Protein AF-A0A7Y6YYY5-F1 (afdb_monomer_lite)

Sequence (111 aa):
MGRKEARFCIKTTHPELIDLLREFEGQNILEIYNQIAPKMIPYSPVRVVETALGRLEIASKIPMPDEKTTPGSHTHFLPDHIMTERTMPAGMEIPNHYLAGAIFYPHPEET

Secondary structure (DSSP, 8-state):
---SS-EEEEE---HHHHHHHHHTTTS-HHHHHHHHHHHHGGG-PEEEEE-SS-EEEE-SPPPPTTSPPPSS------HHHHHT--SS-TT-PPPGGGTTTTT--PPPP--

pLDDT: mean 82.25, std 12.62, range [46.47, 97.0]

Foldseek 3Di:
DPDQLKDKDFDDPDVVLVVVVVVCPPHDCLVCVVVNVVVCQVVQTFIWIDGPQDIDTDSFHDDDPPDDGDPDDDDDPDNVVVVVVDPDPPPPDDPPVCSNVPPDDDDPDDD

Radius of gyration: 15.18 Å; chains: 1; bounding box: 29×42×35 Å

Structure (mmCIF, N/CA/C/O backbone):
data_AF-A0A7Y6YYY5-F1
#
_entry.id   AF-A0A7Y6YYY5-F1
#
loop_
_atom_site.group_PDB
_atom_site.id
_atom_site.type_symbol
_atom_site.label_atom_id
_atom_site.label_alt_id
_atom_site.label_comp_id
_atom_site.label_asym_id
_atom_site.label_entity_id
_atom_site.label_seq_id
_atom_site.pdbx_PDB_ins_code
_atom_site.Cartn_x
_atom_site.Cartn_y
_atom_site.Cartn_z
_atom_site.occupancy
_atom_site.B_iso_or_equiv
_atom_site.auth_seq_id
_atom_site.auth_comp_id
_atom_site.auth_asym_id
_atom_site.auth_atom_id
_atom_site.pdbx_PDB_model_num
ATOM 1 N N . MET A 1 1 ? -4.648 3.528 -6.639 1.00 60.25 1 MET A N 1
ATOM 2 C CA . MET A 1 1 ? -3.814 3.427 -7.859 1.00 60.25 1 MET A CA 1
ATOM 3 C C . MET A 1 1 ? -4.478 2.444 -8.801 1.00 60.25 1 MET A C 1
ATOM 5 O O . MET A 1 1 ? -4.515 1.268 -8.468 1.00 60.25 1 MET A O 1
ATOM 9 N N . GLY A 1 2 ? -5.079 2.907 -9.898 1.00 57.75 2 GLY A N 1
ATOM 10 C CA . GLY A 1 2 ? -5.834 2.070 -10.847 1.0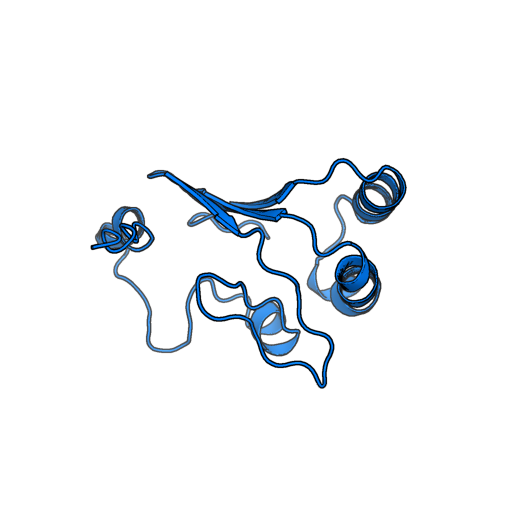0 57.75 2 GLY A CA 1
ATOM 11 C C . GLY A 1 2 ? -4.946 1.166 -11.707 1.00 57.75 2 GLY A C 1
ATOM 12 O O . GLY A 1 2 ? -4.988 1.246 -12.929 1.00 57.75 2 GLY A O 1
ATOM 13 N N . ARG A 1 3 ? -4.101 0.354 -11.067 1.00 70.44 3 ARG A N 1
ATOM 14 C CA . ARG A 1 3 ? -3.169 -0.575 -11.713 1.00 70.44 3 ARG A CA 1
ATOM 15 C C . ARG A 1 3 ? -3.919 -1.845 -12.110 1.00 70.44 3 ARG A C 1
ATOM 17 O O . ARG A 1 3 ? -4.718 -2.358 -11.328 1.00 70.44 3 ARG A O 1
ATOM 24 N N . LYS A 1 4 ? -3.680 -2.340 -13.325 1.00 69.19 4 LYS A N 1
ATOM 25 C CA . LYS A 1 4 ? -4.335 -3.555 -13.851 1.00 69.19 4 LYS A CA 1
ATOM 26 C C . LYS A 1 4 ? -3.680 -4.828 -13.318 1.00 69.19 4 LYS A C 1
ATOM 28 O O . LYS A 1 4 ? -4.306 -5.878 -13.263 1.00 69.19 4 LYS A O 1
ATOM 33 N N . GLU A 1 5 ? -2.418 -4.705 -12.940 1.00 75.12 5 GLU A N 1
ATOM 34 C CA . GLU A 1 5 ? -1.504 -5.769 -12.555 1.00 75.12 5 GLU A CA 1
ATOM 35 C C . GLU A 1 5 ? -1.766 -6.241 -11.122 1.00 75.12 5 GLU A C 1
ATOM 37 O O . GLU A 1 5 ? -1.691 -7.433 -10.828 1.00 75.12 5 GLU A O 1
ATOM 42 N N . ALA A 1 6 ? -2.072 -5.296 -10.230 1.00 80.62 6 ALA A N 1
ATOM 43 C CA . ALA A 1 6 ? -2.268 -5.555 -8.814 1.00 80.62 6 ALA A CA 1
ATOM 44 C C . ALA A 1 6 ? -3.118 -4.476 -8.139 1.00 80.62 6 ALA A C 1
ATOM 46 O O . ALA A 1 6 ? -3.036 -3.290 -8.467 1.00 80.62 6 ALA A O 1
ATOM 47 N N . ARG A 1 7 ? -3.868 -4.884 -7.116 1.00 84.88 7 ARG A N 1
ATOM 48 C CA . ARG A 1 7 ? -4.526 -3.996 -6.157 1.00 84.88 7 ARG A CA 1
ATOM 49 C C . ARG A 1 7 ? -3.672 -3.902 -4.901 1.00 84.88 7 ARG A C 1
ATOM 51 O O . ARG A 1 7 ? -3.288 -4.917 -4.326 1.00 84.88 7 ARG A O 1
ATOM 58 N N . PHE A 1 8 ? -3.400 -2.674 -4.481 1.00 86.81 8 PHE A N 1
ATOM 59 C CA . PHE A 1 8 ? -2.731 -2.378 -3.220 1.00 86.81 8 PHE A CA 1
ATOM 60 C C . PHE A 1 8 ? -3.790 -1.976 -2.202 1.00 86.81 8 PHE A C 1
ATOM 62 O O . PHE A 1 8 ? -4.536 -1.022 -2.428 1.00 86.81 8 PHE A O 1
ATOM 69 N N . CYS A 1 9 ? -3.864 -2.716 -1.101 1.00 90.19 9 CYS A N 1
ATOM 70 C CA . CYS A 1 9 ? -4.873 -2.533 -0.069 1.00 90.19 9 CYS A CA 1
ATOM 71 C C . CYS A 1 9 ? -4.233 -2.477 1.320 1.00 90.19 9 CYS A C 1
ATOM 73 O O . CYS A 1 9 ? -3.103 -2.919 1.533 1.00 90.19 9 CYS A O 1
ATOM 75 N N . ILE A 1 10 ? -4.993 -1.955 2.277 1.00 92.62 10 ILE A N 1
ATOM 76 C CA . ILE A 1 10 ? -4.632 -1.931 3.691 1.00 92.62 10 ILE A CA 1
ATOM 77 C C . ILE A 1 10 ? -5.655 -2.779 4.441 1.00 92.62 10 ILE A C 1
ATOM 79 O O . ILE A 1 10 ? -6.859 -2.612 4.256 1.00 92.62 10 ILE A O 1
ATOM 83 N N . LYS A 1 11 ? -5.176 -3.689 5.288 1.00 95.38 11 LYS A N 1
ATOM 84 C CA . LYS A 1 11 ? -5.991 -4.463 6.225 1.00 95.38 11 LYS A CA 1
ATOM 85 C C . LYS A 1 11 ? -5.673 -3.980 7.635 1.00 95.38 11 LYS A C 1
ATOM 87 O O . LYS A 1 11 ? -4.540 -4.087 8.100 1.00 95.38 11 LYS A O 1
ATOM 92 N N . THR A 1 12 ? -6.679 -3.425 8.301 1.00 95.75 12 THR A N 1
ATOM 93 C CA . THR A 1 12 ? -6.569 -2.891 9.660 1.00 95.75 12 THR A CA 1
ATOM 94 C C . THR A 1 12 ? -7.883 -3.062 10.413 1.00 95.75 12 THR A C 1
ATOM 96 O O . THR A 1 12 ? -8.955 -3.059 9.810 1.00 95.75 12 THR A O 1
ATOM 99 N N . THR A 1 13 ? -7.790 -3.209 11.731 1.00 96.06 13 THR A N 1
ATOM 100 C CA . THR A 1 13 ? -8.926 -3.160 12.662 1.00 96.06 13 THR A CA 1
ATOM 101 C C . THR A 1 13 ? -8.916 -1.886 13.510 1.00 9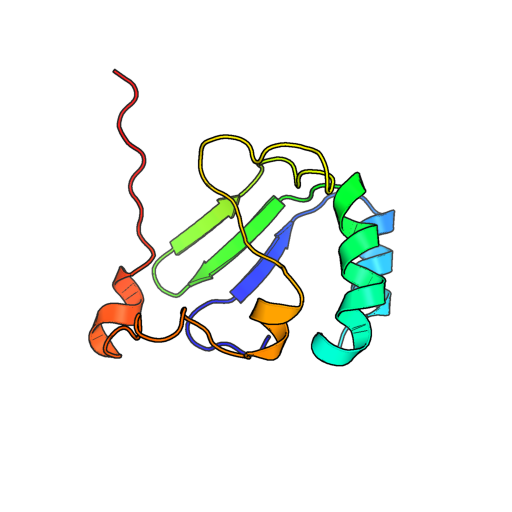6.06 13 THR A C 1
ATOM 103 O O . THR A 1 13 ? -9.771 -1.731 14.375 1.00 96.06 13 THR A O 1
ATOM 106 N N . HIS A 1 14 ? -7.955 -0.978 13.294 1.00 97.00 14 HIS A N 1
ATOM 107 C CA . HIS A 1 14 ? -7.871 0.287 14.021 1.00 97.00 14 HIS A CA 1
ATOM 108 C C . HIS A 1 14 ? -8.922 1.271 13.488 1.00 97.00 14 HIS A C 1
ATOM 110 O O . HIS A 1 14 ? -8.801 1.686 12.332 1.00 97.00 14 HIS A O 1
ATOM 116 N N . PRO A 1 15 ? -9.922 1.667 14.297 1.00 96.88 15 PRO A N 1
ATOM 117 C CA . PRO A 1 15 ? -11.002 2.537 13.834 1.00 96.88 15 PRO A CA 1
ATOM 118 C C . PRO A 1 15 ? -10.477 3.898 13.366 1.00 96.88 15 PRO A C 1
ATOM 120 O O . PRO A 1 15 ? -10.846 4.353 12.292 1.00 96.88 15 PRO A O 1
ATOM 123 N N . GLU A 1 16 ? -9.516 4.476 14.088 1.00 96.56 16 GLU A N 1
ATOM 124 C CA . GLU A 1 16 ? -8.887 5.758 13.739 1.00 96.56 16 GLU A CA 1
ATOM 125 C C . GLU A 1 16 ? -8.221 5.737 12.357 1.00 96.56 16 GLU A C 1
ATOM 127 O O . GLU A 1 16 ? -8.359 6.677 11.576 1.00 96.56 16 GLU A O 1
ATOM 132 N N . LEU A 1 17 ? -7.525 4.644 12.022 1.00 95.88 17 LEU A N 1
ATOM 133 C CA . LEU A 1 17 ? -6.920 4.490 10.702 1.00 95.88 17 LEU A CA 1
ATOM 134 C C . LEU A 1 17 ? -7.993 4.292 9.626 1.00 95.88 17 LEU A C 1
ATOM 136 O O . LEU A 1 17 ? -7.840 4.801 8.523 1.00 95.88 17 LEU A O 1
ATOM 140 N N . ILE A 1 18 ? -9.075 3.569 9.919 1.00 96.44 18 ILE A N 1
ATOM 141 C CA . ILE A 1 18 ? -10.187 3.397 8.974 1.00 96.44 18 ILE A CA 1
ATOM 142 C C . ILE A 1 18 ? -10.833 4.750 8.656 1.00 96.44 18 ILE A C 1
ATOM 144 O O . ILE A 1 18 ? -11.063 5.047 7.485 1.00 96.44 18 ILE A O 1
ATOM 148 N N . ASP A 1 19 ? -11.092 5.570 9.672 1.00 96.81 19 ASP A N 1
ATOM 149 C CA . ASP A 1 19 ? -11.697 6.891 9.498 1.00 96.81 19 ASP A CA 1
ATOM 150 C C . ASP A 1 19 ? -10.767 7.829 8.722 1.00 96.81 19 ASP A C 1
ATOM 152 O O . ASP A 1 19 ? -11.205 8.476 7.771 1.00 96.81 19 ASP A O 1
ATOM 156 N N . LEU A 1 20 ? -9.465 7.806 9.030 1.00 95.25 20 LEU A N 1
ATOM 157 C CA . LEU A 1 20 ? -8.451 8.515 8.251 1.00 95.25 20 LEU A CA 1
ATOM 158 C C . LEU A 1 20 ? -8.457 8.079 6.778 1.00 95.25 20 LEU A C 1
ATOM 160 O O . LEU A 1 20 ? -8.445 8.919 5.888 1.00 95.25 20 LEU A O 1
ATOM 164 N N . LEU A 1 21 ? -8.465 6.774 6.490 1.00 93.69 21 LEU A N 1
ATOM 165 C CA . LEU A 1 21 ? -8.459 6.276 5.109 1.00 93.69 21 LEU A CA 1
ATOM 166 C C . LEU A 1 21 ? -9.721 6.693 4.340 1.00 93.69 21 LEU A C 1
ATOM 168 O O . LEU A 1 21 ? -9.637 6.963 3.143 1.00 93.69 21 LEU A O 1
ATOM 172 N N . ARG A 1 22 ? -10.869 6.767 5.022 1.00 95.69 22 ARG A N 1
ATOM 173 C CA . ARG A 1 22 ? -12.143 7.220 4.444 1.00 95.69 22 ARG A CA 1
ATOM 174 C C . ARG A 1 22 ? -12.160 8.715 4.135 1.00 95.69 22 ARG A C 1
ATOM 176 O O . ARG A 1 22 ? -12.731 9.099 3.123 1.00 95.69 22 ARG A O 1
ATOM 183 N N . GLU A 1 23 ? -11.511 9.550 4.948 1.00 95.81 23 GLU A N 1
ATOM 184 C CA . GLU A 1 23 ? -11.381 10.999 4.693 1.00 95.81 23 GLU A CA 1
ATOM 185 C C . GLU A 1 23 ? -10.751 11.292 3.318 1.00 95.81 23 GLU A C 1
ATOM 187 O O . GLU A 1 23 ? -11.110 12.251 2.634 1.00 95.81 23 GLU A O 1
ATOM 192 N N . PHE A 1 24 ? -9.836 10.423 2.891 1.00 93.38 24 PHE A N 1
ATOM 193 C CA . PHE A 1 24 ? -9.094 10.556 1.641 1.00 93.38 24 PHE A CA 1
ATOM 194 C C . PHE A 1 24 ? -9.649 9.705 0.487 1.00 93.38 24 PHE A C 1
ATOM 196 O O . PHE A 1 24 ? -9.020 9.610 -0.572 1.00 93.38 24 PHE A O 1
ATOM 203 N N . GLU A 1 25 ? -10.816 9.078 0.657 1.00 92.75 25 GLU A N 1
ATOM 204 C CA . GLU A 1 25 ? -11.420 8.245 -0.381 1.00 92.75 25 GLU A CA 1
ATOM 205 C C . GLU A 1 25 ? -11.707 9.054 -1.659 1.00 92.75 25 GLU A C 1
ATOM 207 O O . GLU A 1 25 ? -12.176 10.190 -1.624 1.00 92.75 25 GLU A O 1
ATOM 212 N N . GLY A 1 26 ? -11.384 8.472 -2.818 1.00 90.75 26 GLY A N 1
ATOM 213 C CA . GLY A 1 26 ? -11.573 9.106 -4.127 1.00 90.75 26 GLY A CA 1
ATOM 214 C C . GLY A 1 26 ? -10.532 10.169 -4.504 1.00 90.75 26 GLY A C 1
ATOM 215 O O . GLY A 1 26 ? -10.498 10.577 -5.664 1.00 90.75 26 GLY A O 1
ATOM 216 N N . GLN A 1 27 ? -9.657 10.583 -3.583 1.00 91.81 27 GLN A N 1
ATOM 217 C CA . GLN A 1 27 ? -8.616 11.576 -3.863 1.00 91.81 27 GLN A CA 1
ATOM 218 C C . GLN A 1 27 ? -7.406 10.959 -4.584 1.00 91.81 27 GLN A C 1
ATOM 220 O O . GLN A 1 27 ? -7.109 9.764 -4.459 1.00 91.81 27 GLN A O 1
ATOM 225 N N . ASN A 1 28 ? -6.679 11.776 -5.351 1.00 88.25 28 ASN A N 1
ATOM 226 C CA . ASN A 1 28 ? -5.476 11.323 -6.040 1.00 88.25 28 ASN A CA 1
ATOM 227 C C . ASN A 1 28 ? -4.335 11.124 -5.035 1.00 88.25 28 ASN A C 1
ATOM 229 O O . ASN A 1 28 ? -3.920 12.059 -4.355 1.00 88.25 28 ASN A O 1
ATOM 233 N N . ILE A 1 29 ? -3.774 9.912 -4.992 1.00 85.69 29 ILE A N 1
ATOM 234 C CA . ILE A 1 29 ? -2.686 9.555 -4.075 1.00 85.69 29 ILE A CA 1
ATOM 235 C C . ILE A 1 29 ? -1.467 10.480 -4.178 1.00 85.69 29 ILE A C 1
ATOM 237 O O . ILE A 1 29 ? -0.810 10.700 -3.168 1.00 85.69 29 ILE A O 1
ATOM 241 N N . LEU A 1 30 ? -1.177 11.037 -5.359 1.00 88.88 30 LEU A N 1
ATOM 242 C CA . LEU A 1 30 ? -0.064 11.968 -5.566 1.00 88.88 30 LEU A CA 1
ATOM 243 C C . LEU A 1 30 ? -0.269 13.289 -4.812 1.00 88.88 30 LEU A C 1
ATOM 245 O O . LEU A 1 30 ? 0.697 13.885 -4.345 1.00 88.88 30 LEU A O 1
ATOM 249 N N . GLU A 1 31 ? -1.518 13.720 -4.646 1.00 91.00 31 GLU A N 1
ATOM 250 C CA . GLU A 1 31 ? -1.879 14.970 -3.966 1.00 91.00 31 GLU A CA 1
ATOM 251 C C . GLU A 1 31 ? -1.896 14.795 -2.442 1.00 91.00 31 GLU A C 1
ATOM 253 O O . GLU A 1 31 ? -1.530 15.697 -1.685 1.00 91.00 31 GLU A O 1
ATOM 258 N N . ILE A 1 32 ? -2.289 13.608 -1.979 1.00 91.94 32 ILE A N 1
ATOM 259 C CA . ILE A 1 32 ? -2.497 13.326 -0.553 1.00 91.94 32 ILE A CA 1
ATOM 260 C C . ILE A 1 32 ? -1.336 12.573 0.102 1.00 91.94 32 ILE A C 1
ATOM 262 O O . ILE A 1 32 ? -1.345 12.402 1.321 1.00 91.94 32 ILE A O 1
ATOM 266 N N . TYR A 1 33 ? -0.335 12.121 -0.666 1.00 90.25 33 TYR A N 1
ATOM 267 C CA . TYR A 1 33 ? 0.748 11.254 -0.181 1.00 90.25 33 TYR A CA 1
ATOM 268 C C . TYR A 1 33 ? 1.388 11.782 1.113 1.00 90.25 33 TYR A C 1
ATOM 270 O O . TYR A 1 33 ? 1.477 11.060 2.107 1.00 90.25 33 TYR A O 1
ATOM 278 N N . ASN A 1 34 ? 1.771 13.062 1.130 1.00 91.25 34 ASN A N 1
ATOM 279 C CA . ASN A 1 34 ? 2.445 13.683 2.274 1.00 91.25 34 ASN A CA 1
ATOM 280 C C . ASN A 1 34 ? 1.547 13.805 3.517 1.00 91.25 34 ASN A C 1
ATOM 282 O O . ASN A 1 34 ? 2.052 13.938 4.628 1.00 91.25 34 ASN A O 1
ATOM 286 N N . GLN A 1 35 ? 0.225 13.747 3.346 1.00 92.38 35 GLN A N 1
ATOM 287 C CA . GLN A 1 35 ? -0.745 13.828 4.437 1.00 92.38 35 GLN A CA 1
ATOM 288 C C . GLN A 1 35 ? -1.045 12.446 5.028 1.00 92.38 35 GLN A C 1
ATOM 290 O O . GLN A 1 35 ? -1.191 12.313 6.244 1.00 92.38 35 GLN A O 1
ATOM 295 N N . ILE A 1 36 ? -1.130 11.421 4.174 1.00 91.81 36 ILE A N 1
ATOM 296 C CA . ILE A 1 36 ? -1.529 10.063 4.560 1.00 91.81 36 ILE A CA 1
ATOM 297 C C . ILE A 1 36 ? -0.340 9.199 4.998 1.00 91.81 36 ILE A C 1
ATOM 299 O O . ILE A 1 36 ? -0.431 8.514 6.015 1.00 91.81 36 ILE A O 1
ATOM 303 N N . ALA A 1 37 ? 0.790 9.241 4.281 1.00 89.25 37 ALA A N 1
ATOM 304 C CA . ALA A 1 37 ? 1.896 8.305 4.492 1.00 89.25 37 ALA A CA 1
ATOM 305 C C . ALA A 1 37 ? 2.480 8.356 5.918 1.00 89.25 37 ALA A C 1
ATOM 307 O O . ALA A 1 37 ? 2.566 7.295 6.542 1.00 89.25 37 ALA A O 1
ATOM 308 N N . PRO A 1 38 ? 2.794 9.535 6.500 1.00 90.44 38 PRO A N 1
ATOM 309 C CA . PRO A 1 38 ? 3.337 9.606 7.858 1.00 90.44 38 PRO A CA 1
ATOM 310 C C . PRO A 1 38 ? 2.352 9.112 8.923 1.00 90.44 38 PRO A C 1
ATOM 312 O O . PRO A 1 38 ? 2.757 8.493 9.903 1.00 90.44 38 PRO A O 1
ATOM 315 N N . LYS A 1 39 ? 1.048 9.340 8.714 1.00 92.38 39 LYS A N 1
ATOM 316 C CA . LYS A 1 39 ? -0.010 8.938 9.650 1.00 92.38 39 LYS A CA 1
ATOM 317 C C . LYS A 1 39 ? -0.226 7.422 9.690 1.00 92.38 39 LYS A C 1
ATOM 319 O O . LYS A 1 39 ? -0.750 6.920 10.675 1.00 92.38 39 LYS A O 1
ATOM 324 N N . MET A 1 40 ? 0.189 6.681 8.658 1.00 90.38 40 MET A N 1
ATOM 325 C CA . MET A 1 40 ? 0.083 5.215 8.637 1.00 90.38 40 MET A CA 1
ATOM 326 C C . MET A 1 40 ? 1.208 4.507 9.401 1.00 90.38 40 MET A C 1
ATOM 328 O O . MET A 1 40 ? 1.003 3.386 9.867 1.00 90.38 40 MET A O 1
ATOM 332 N N . ILE A 1 41 ? 2.388 5.130 9.531 1.00 90.62 41 ILE A N 1
ATOM 333 C CA . ILE A 1 41 ? 3.582 4.503 10.129 1.00 90.62 41 ILE A CA 1
ATOM 334 C C . ILE A 1 41 ? 3.316 3.986 11.557 1.00 90.62 41 ILE A C 1
ATOM 336 O O . ILE A 1 41 ? 3.620 2.814 11.807 1.00 90.62 41 ILE A O 1
ATOM 340 N N . PRO A 1 42 ? 2.691 4.764 12.472 1.00 92.38 42 PRO A N 1
ATOM 341 C CA . PRO A 1 42 ? 2.435 4.313 13.843 1.00 92.38 42 PRO A CA 1
ATOM 342 C C . PRO A 1 42 ? 1.538 3.075 13.932 1.00 92.38 42 PRO A C 1
ATOM 344 O O . PRO A 1 42 ? 1.704 2.267 14.839 1.00 92.38 42 PRO A O 1
ATOM 347 N N . TYR A 1 43 ? 0.612 2.906 12.983 1.00 94.38 43 TYR A N 1
ATOM 348 C CA . TYR A 1 43 ? -0.279 1.745 12.941 1.00 94.38 43 TYR A CA 1
ATOM 349 C C . TYR A 1 43 ? 0.376 0.526 12.285 1.00 94.38 43 TYR A C 1
ATOM 351 O O . TYR A 1 43 ? -0.080 -0.587 12.523 1.00 94.38 43 TYR A O 1
ATOM 359 N N . SER A 1 44 ? 1.400 0.731 11.440 1.00 92.75 44 SER A N 1
ATOM 360 C CA . SER A 1 44 ? 2.081 -0.318 10.660 1.00 92.75 44 SER A CA 1
ATOM 361 C C . SER A 1 44 ? 1.114 -1.401 10.150 1.00 92.75 44 SER A C 1
ATOM 363 O O . SER A 1 44 ? 1.289 -2.583 10.455 1.00 92.75 44 SER A O 1
ATOM 365 N N . PRO A 1 45 ? 0.045 -1.017 9.426 1.00 95.19 45 PRO A N 1
ATOM 366 C CA . PRO A 1 45 ? -1.029 -1.942 9.112 1.00 95.19 45 PRO A CA 1
ATOM 367 C C . PRO A 1 45 ? -0.549 -3.034 8.154 1.00 95.19 45 PRO A C 1
ATOM 369 O O . PRO A 1 45 ? 0.441 -2.874 7.431 1.00 95.19 45 PRO A O 1
ATOM 372 N N . VAL A 1 46 ? -1.304 -4.132 8.083 1.00 94.94 46 VAL A N 1
ATOM 373 C CA . VAL A 1 46 ? -1.036 -5.169 7.086 1.00 94.94 46 VAL A CA 1
ATOM 374 C C . VAL A 1 46 ? -1.245 -4.564 5.703 1.00 94.94 46 VAL A C 1
ATOM 376 O O . VAL A 1 46 ? -2.338 -4.103 5.361 1.00 94.94 46 VAL A O 1
ATOM 379 N N . ARG A 1 47 ? -0.185 -4.574 4.897 1.00 93.81 47 ARG A N 1
ATOM 380 C CA . ARG A 1 47 ? -0.241 -4.125 3.503 1.00 93.81 47 ARG A CA 1
ATOM 381 C C . ARG A 1 47 ? -0.521 -5.343 2.655 1.00 93.81 47 ARG A C 1
ATOM 383 O O . ARG A 1 47 ? 0.123 -6.374 2.824 1.00 93.81 47 ARG A O 1
ATOM 390 N N . VAL A 1 48 ? -1.503 -5.236 1.781 1.00 91.06 48 VAL A N 1
ATOM 391 C CA . VAL A 1 48 ? -1.979 -6.348 0.971 1.00 91.06 48 VAL A CA 1
ATOM 392 C C . VAL A 1 48 ? -1.713 -6.029 -0.489 1.00 91.06 48 VAL A C 1
ATOM 394 O O . VAL A 1 48 ? -2.065 -4.947 -0.960 1.00 91.06 48 VAL A O 1
ATOM 397 N N . VAL A 1 49 ? -1.123 -6.983 -1.202 1.00 88.19 49 VAL A N 1
ATOM 398 C CA . VAL A 1 49 ? -0.993 -6.943 -2.661 1.00 88.19 49 VAL A CA 1
ATOM 399 C C . VAL A 1 49 ? -1.813 -8.091 -3.230 1.00 88.19 49 VAL A C 1
ATOM 401 O O . VAL A 1 49 ? -1.531 -9.255 -2.956 1.00 88.19 49 VAL A O 1
ATOM 404 N N . GLU A 1 50 ? -2.849 -7.765 -3.996 1.00 85.38 50 GLU A N 1
ATOM 405 C CA . GLU A 1 50 ? -3.731 -8.747 -4.632 1.00 85.38 50 GLU A CA 1
ATOM 406 C C . GLU A 1 50 ? -3.619 -8.688 -6.144 1.00 85.38 50 GLU A C 1
ATOM 408 O O . GLU A 1 50 ? -3.579 -7.611 -6.731 1.00 85.38 50 GLU A O 1
ATOM 413 N N . THR A 1 51 ? -3.658 -9.847 -6.782 1.00 82.25 51 THR A N 1
ATOM 414 C CA . THR A 1 51 ? -3.538 -10.003 -8.236 1.00 82.25 51 THR A CA 1
ATOM 415 C C . THR A 1 51 ? -4.456 -11.111 -8.736 1.00 82.25 51 THR A C 1
ATOM 417 O O . THR A 1 51 ? -5.193 -11.710 -7.955 1.00 82.25 51 THR A O 1
ATOM 420 N N . ALA A 1 52 ? -4.376 -11.428 -10.030 1.00 78.44 52 ALA A N 1
ATOM 421 C CA . ALA A 1 52 ? -5.089 -12.562 -10.605 1.00 78.44 52 ALA A CA 1
ATOM 422 C C . ALA A 1 52 ? -4.629 -13.933 -10.069 1.00 78.44 52 ALA A C 1
ATOM 424 O O . ALA A 1 52 ? -5.428 -14.864 -10.080 1.00 78.44 52 ALA A O 1
ATOM 425 N N . LEU A 1 53 ? -3.373 -14.081 -9.624 1.00 78.44 53 LEU A N 1
A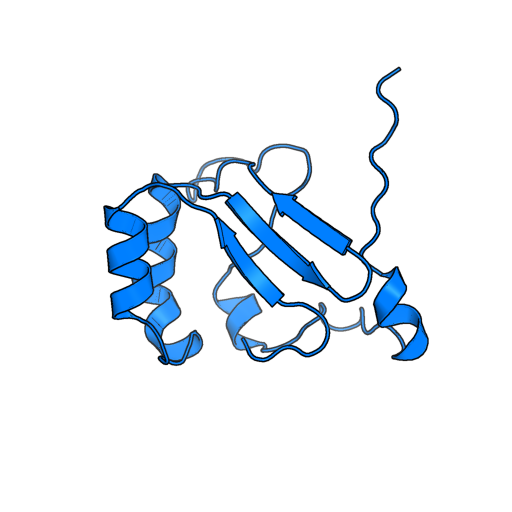TOM 426 C CA . LEU A 1 53 ? -2.840 -15.383 -9.188 1.00 78.44 53 LEU A CA 1
ATOM 427 C C . LEU A 1 53 ? -2.820 -15.575 -7.675 1.00 78.44 53 LEU A C 1
ATOM 429 O O . LEU A 1 53 ? -2.723 -16.707 -7.206 1.00 78.44 53 LEU A O 1
ATOM 433 N N . GLY A 1 54 ? -2.887 -14.498 -6.899 1.00 80.38 54 GLY A N 1
ATOM 434 C CA . GLY A 1 54 ? -2.788 -14.627 -5.456 1.00 80.38 54 GLY A CA 1
ATOM 435 C C . GLY A 1 54 ? -2.828 -13.317 -4.692 1.00 80.38 54 GLY A C 1
ATOM 436 O O . GLY A 1 54 ? -2.961 -12.222 -5.251 1.00 80.38 54 GLY A O 1
ATOM 437 N N . ARG A 1 55 ? -2.705 -13.477 -3.375 1.00 87.31 55 ARG A N 1
ATOM 438 C CA . ARG A 1 55 ? -2.748 -12.421 -2.369 1.00 87.31 55 ARG A CA 1
ATOM 439 C C . ARG A 1 55 ? -1.546 -12.560 -1.446 1.00 87.31 55 ARG A C 1
ATOM 441 O O . ARG A 1 55 ? -1.357 -13.607 -0.836 1.00 87.31 55 ARG A O 1
ATOM 448 N N . LEU A 1 56 ? -0.781 -11.483 -1.317 1.00 86.88 56 LEU A N 1
ATOM 449 C CA . LEU A 1 56 ? 0.297 -11.353 -0.347 1.00 86.88 56 LEU A CA 1
ATOM 450 C C . LEU A 1 56 ? -0.158 -10.432 0.787 1.00 86.88 56 LEU A C 1
ATOM 452 O O . LEU A 1 56 ? -0.643 -9.330 0.531 1.00 86.88 56 LEU A O 1
ATOM 456 N N . GLU A 1 57 ? 0.021 -10.869 2.032 1.00 92.06 57 GLU A N 1
ATOM 457 C CA . GLU A 1 57 ? -0.183 -10.045 3.225 1.00 92.06 57 GLU A CA 1
ATOM 458 C C . GLU A 1 57 ? 1.165 -9.775 3.889 1.00 92.06 57 GLU A C 1
ATOM 460 O O . GLU A 1 57 ? 1.821 -10.684 4.390 1.00 92.06 57 GLU A O 1
ATOM 465 N N . ILE A 1 58 ? 1.582 -8.513 3.899 1.00 91.69 58 ILE A N 1
ATOM 466 C CA . ILE A 1 58 ? 2.845 -8.092 4.483 1.00 91.69 58 ILE A CA 1
ATOM 467 C C . ILE A 1 58 ? 2.561 -7.421 5.832 1.00 91.69 58 ILE A C 1
ATOM 469 O O . ILE A 1 58 ? 2.148 -6.257 5.883 1.00 91.69 58 ILE A O 1
ATOM 473 N N . ALA A 1 59 ? 2.831 -8.137 6.925 1.00 90.94 59 ALA A N 1
ATOM 474 C CA . ALA A 1 59 ? 2.605 -7.681 8.304 1.00 90.94 59 ALA A CA 1
ATOM 475 C C . ALA A 1 59 ? 3.854 -7.096 9.000 1.00 90.94 59 ALA A C 1
ATOM 477 O O . ALA A 1 59 ? 3.778 -6.681 10.152 1.00 90.94 59 ALA A O 1
ATOM 478 N N . SER A 1 60 ? 5.008 -7.061 8.321 1.00 89.62 60 SER A N 1
ATOM 479 C CA . SER A 1 60 ? 6.243 -6.478 8.868 1.00 89.62 60 SER A CA 1
ATOM 480 C C . SER A 1 60 ? 6.072 -4.997 9.236 1.00 89.62 60 SER A C 1
ATOM 482 O O . SER A 1 60 ? 5.439 -4.239 8.496 1.00 89.62 60 SER A O 1
ATOM 484 N N . LYS A 1 61 ? 6.667 -4.577 10.359 1.00 89.69 61 LYS A N 1
ATOM 485 C CA . LYS A 1 61 ? 6.636 -3.184 10.830 1.00 89.69 61 LYS A CA 1
ATOM 486 C C . LYS A 1 61 ? 7.150 -2.238 9.737 1.00 89.69 61 LYS A C 1
ATOM 488 O O . LYS A 1 61 ? 8.118 -2.552 9.044 1.00 89.69 61 LYS A O 1
ATOM 493 N N . ILE A 1 62 ? 6.515 -1.076 9.593 1.00 89.38 62 ILE A N 1
ATOM 494 C CA . ILE A 1 62 ? 7.060 0.006 8.769 1.00 89.38 62 ILE A CA 1
ATOM 495 C C . ILE A 1 62 ? 8.166 0.679 9.594 1.00 89.38 62 ILE A C 1
ATOM 497 O O . ILE A 1 62 ? 7.865 1.181 10.680 1.00 89.38 62 ILE A O 1
ATOM 501 N N . PRO A 1 63 ? 9.434 0.658 9.145 1.00 85.81 63 PRO A N 1
ATOM 502 C CA . PRO A 1 63 ? 10.514 1.265 9.909 1.00 85.81 63 PRO A CA 1
ATOM 503 C C . PRO A 1 63 ? 10.318 2.781 9.990 1.00 85.81 63 PRO A C 1
ATOM 505 O O . PRO A 1 63 ? 9.889 3.419 9.024 1.00 85.81 63 PRO A O 1
ATOM 508 N N . MET A 1 64 ? 10.659 3.361 11.139 1.00 83.81 64 MET A N 1
ATOM 509 C CA . MET A 1 64 ? 10.885 4.806 11.228 1.00 83.81 64 MET A CA 1
ATOM 510 C C . MET A 1 64 ? 12.105 5.193 10.366 1.00 83.81 64 MET A C 1
ATOM 512 O O . MET A 1 64 ? 12.916 4.319 10.063 1.00 83.81 64 MET A O 1
ATOM 516 N N . PRO A 1 65 ? 12.277 6.473 9.980 1.00 77.69 65 PRO A N 1
ATOM 517 C CA . PRO A 1 65 ? 13.362 6.898 9.084 1.00 77.69 65 PRO A CA 1
ATOM 518 C C . PRO A 1 65 ? 14.772 6.421 9.477 1.00 77.69 65 PRO A C 1
ATOM 520 O O . PRO A 1 65 ? 15.577 6.133 8.596 1.00 77.69 65 PRO A O 1
ATOM 523 N N . ASP A 1 66 ? 15.043 6.274 10.778 1.00 81.88 66 ASP A N 1
ATOM 524 C CA . ASP A 1 66 ? 16.344 5.841 11.311 1.00 81.88 66 ASP A CA 1
ATOM 525 C C . ASP A 1 66 ? 16.394 4.350 11.707 1.00 81.88 66 ASP A C 1
ATOM 527 O O . ASP A 1 66 ? 17.410 3.854 12.198 1.00 81.88 66 ASP A O 1
ATOM 531 N N . GLU A 1 67 ? 15.300 3.609 11.516 1.00 84.25 67 GLU A N 1
ATOM 532 C CA . GLU A 1 67 ? 15.233 2.177 11.805 1.00 84.25 67 GLU A CA 1
ATOM 533 C C . GLU A 1 67 ? 15.582 1.341 10.567 1.00 84.25 67 GLU A C 1
ATOM 535 O O . GLU A 1 67 ? 15.262 1.677 9.428 1.00 84.25 67 GLU A O 1
ATOM 540 N N . LYS A 1 68 ? 16.212 0.182 10.791 1.00 80.88 68 LYS A N 1
ATOM 541 C CA . LYS A 1 68 ? 16.458 -0.781 9.713 1.00 80.88 68 LYS A CA 1
ATOM 542 C C . LYS A 1 68 ? 15.184 -1.550 9.374 1.00 80.88 68 LYS A C 1
ATOM 544 O O . LYS A 1 68 ? 14.474 -2.016 10.265 1.00 80.88 68 LYS A O 1
ATOM 549 N N . THR A 1 69 ? 14.957 -1.766 8.081 1.00 79.75 69 THR A N 1
ATOM 550 C CA . THR A 1 69 ? 13.920 -2.678 7.590 1.00 79.75 69 THR A CA 1
ATOM 551 C C . THR A 1 69 ? 14.166 -4.089 8.116 1.00 79.75 69 THR A C 1
ATOM 553 O O . THR A 1 69 ? 15.288 -4.599 8.076 1.00 79.75 69 THR A O 1
ATOM 556 N N . THR A 1 70 ? 13.109 -4.728 8.609 1.00 77.94 70 THR A N 1
ATOM 557 C CA . THR A 1 70 ? 13.164 -6.116 9.075 1.00 77.94 70 THR A CA 1
ATOM 558 C C . THR A 1 70 ? 13.462 -7.051 7.896 1.00 77.94 70 THR A C 1
ATOM 560 O O . THR A 1 70 ? 12.915 -6.836 6.811 1.00 77.94 70 THR A O 1
ATOM 563 N N . PRO A 1 71 ? 14.293 -8.096 8.070 1.00 76.69 71 PRO A N 1
ATOM 564 C CA . PRO A 1 71 ? 14.454 -9.127 7.050 1.00 76.69 71 PRO A CA 1
ATOM 565 C C . PRO A 1 71 ? 13.107 -9.749 6.656 1.00 76.69 71 PRO A C 1
ATOM 567 O O . PRO A 1 71 ? 12.222 -9.909 7.497 1.00 76.69 71 PRO A O 1
ATOM 570 N N . GLY A 1 72 ? 12.961 -10.110 5.381 1.00 77.38 72 GLY A N 1
ATOM 571 C CA . GLY A 1 72 ? 11.733 -10.685 4.828 1.00 77.38 72 GLY A CA 1
ATOM 572 C C . GLY A 1 72 ? 10.922 -9.706 3.976 1.00 77.38 72 GLY A C 1
ATOM 573 O O . GLY A 1 72 ? 11.409 -8.657 3.540 1.00 77.38 72 GLY A O 1
ATOM 574 N N . SER A 1 73 ? 9.672 -10.077 3.692 1.00 79.62 73 SER A N 1
ATOM 575 C CA . SER A 1 73 ? 8.793 -9.308 2.810 1.00 79.62 73 SER A CA 1
ATOM 576 C C . SER A 1 73 ? 8.506 -7.914 3.376 1.00 79.62 73 SER A C 1
ATOM 578 O O . SER A 1 73 ? 8.092 -7.766 4.530 1.00 79.62 73 SER A O 1
ATOM 580 N N . HIS A 1 74 ? 8.675 -6.895 2.541 1.00 85.25 74 HIS A N 1
ATOM 581 C CA . HIS A 1 74 ? 8.355 -5.503 2.837 1.00 85.25 74 HIS A CA 1
ATOM 582 C C . HIS A 1 74 ? 7.880 -4.799 1.561 1.00 85.25 74 HIS A C 1
ATOM 584 O O . HIS A 1 74 ? 8.050 -5.301 0.451 1.00 85.25 74 HIS A O 1
ATOM 590 N N . THR A 1 75 ? 7.255 -3.637 1.721 1.00 84.31 75 THR A N 1
ATOM 591 C CA . THR A 1 75 ? 6.743 -2.828 0.608 1.00 84.31 75 THR A CA 1
ATOM 592 C C . THR A 1 75 ? 7.443 -1.478 0.576 1.00 84.31 75 THR A C 1
ATOM 594 O O . THR A 1 75 ? 7.610 -0.858 1.626 1.00 84.31 75 THR A O 1
ATOM 597 N N . HIS A 1 76 ? 7.748 -0.966 -0.616 1.00 84.44 76 HIS A N 1
ATOM 598 C CA . HIS A 1 76 ? 8.221 0.407 -0.787 1.00 84.44 76 HIS A CA 1
ATOM 599 C C . HIS A 1 76 ? 7.062 1.341 -1.130 1.00 84.44 76 HIS A C 1
ATOM 601 O O . HIS A 1 76 ? 6.537 1.314 -2.241 1.00 84.44 76 HIS A O 1
ATOM 607 N N . PHE A 1 77 ? 6.690 2.186 -0.174 1.00 83.56 77 PHE A N 1
ATOM 608 C CA . PHE A 1 77 ? 5.713 3.258 -0.351 1.00 83.56 77 PHE A CA 1
ATOM 609 C C . PHE A 1 77 ? 6.425 4.601 -0.163 1.00 83.56 77 PHE A C 1
ATOM 611 O O . PHE A 1 77 ? 6.214 5.275 0.834 1.00 83.56 77 PHE A O 1
ATOM 618 N N . LEU A 1 78 ? 7.357 4.909 -1.073 1.00 86.00 78 LEU A N 1
ATOM 619 C CA . LEU A 1 78 ? 8.212 6.103 -1.037 1.00 86.00 78 LEU A CA 1
ATOM 620 C C . LEU A 1 78 ? 7.741 7.129 -2.072 1.00 86.00 78 LEU A C 1
ATOM 622 O O . LEU A 1 78 ? 7.379 6.703 -3.171 1.00 86.00 78 LEU A O 1
ATOM 626 N N . PRO A 1 79 ? 7.811 8.447 -1.796 1.00 84.06 79 PRO A N 1
ATOM 627 C CA . PRO A 1 79 ? 7.229 9.465 -2.670 1.00 84.06 79 PRO A CA 1
ATOM 628 C C . PRO A 1 79 ? 7.767 9.356 -4.099 1.00 84.06 79 PRO A C 1
ATOM 630 O O . PRO A 1 79 ? 6.986 9.296 -5.045 1.00 84.06 79 PRO A O 1
ATOM 633 N N . ASP A 1 80 ? 9.086 9.213 -4.250 1.00 86.06 80 ASP A N 1
ATOM 634 C CA . ASP A 1 80 ? 9.749 9.127 -5.556 1.00 86.06 80 ASP A CA 1
ATOM 635 C C . ASP A 1 80 ? 9.255 7.947 -6.392 1.00 86.06 80 ASP A C 1
ATOM 637 O O . ASP A 1 80 ? 9.074 8.076 -7.599 1.00 86.06 80 ASP A O 1
ATOM 641 N N . HIS A 1 81 ? 8.951 6.810 -5.761 1.00 85.56 81 HIS A N 1
ATOM 642 C CA . HIS A 1 81 ? 8.406 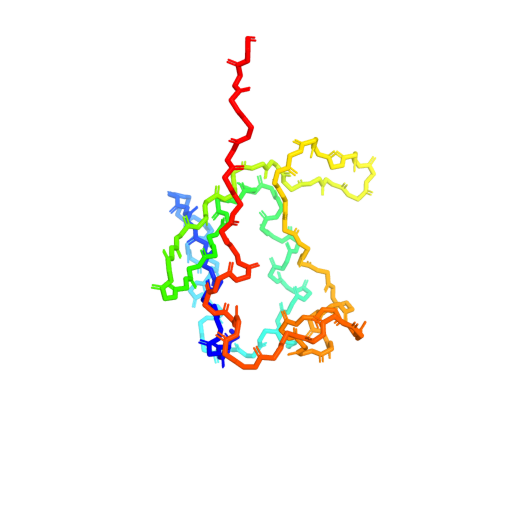5.648 -6.465 1.00 85.56 81 HIS A CA 1
ATOM 643 C C . HIS A 1 81 ? 6.960 5.881 -6.904 1.00 85.56 81 HIS A C 1
ATOM 645 O O . HIS A 1 81 ? 6.581 5.501 -8.013 1.00 85.56 81 HIS A O 1
ATOM 651 N N . ILE A 1 82 ? 6.156 6.515 -6.050 1.00 84.25 82 ILE A N 1
ATOM 652 C CA . ILE A 1 82 ? 4.749 6.823 -6.326 1.00 84.25 82 ILE A CA 1
ATOM 653 C C . ILE A 1 82 ? 4.648 7.829 -7.479 1.00 84.25 82 ILE A C 1
ATOM 655 O O . ILE A 1 82 ? 3.862 7.606 -8.397 1.00 84.25 82 ILE A O 1
ATOM 659 N N . MET A 1 83 ? 5.511 8.850 -7.490 1.00 86.25 83 MET A N 1
ATOM 660 C CA . MET A 1 83 ? 5.585 9.867 -8.546 1.00 86.25 83 MET A CA 1
ATOM 661 C C . MET A 1 83 ? 5.991 9.309 -9.914 1.00 86.25 83 MET A C 1
ATOM 663 O O . MET A 1 83 ? 5.652 9.904 -10.930 1.00 86.25 83 MET A O 1
ATOM 667 N N . THR A 1 84 ? 6.685 8.166 -9.978 1.00 86.06 84 THR A N 1
ATOM 668 C CA . THR A 1 84 ? 6.976 7.539 -11.280 1.00 86.06 84 THR A CA 1
ATOM 669 C C . THR A 1 84 ? 5.733 6.975 -11.966 1.00 86.06 84 THR A C 1
ATOM 671 O O . THR A 1 84 ? 5.784 6.685 -13.159 1.00 86.06 84 THR A O 1
ATOM 674 N N . GLU A 1 85 ? 4.666 6.722 -11.200 1.00 81.00 85 GLU A N 1
ATOM 675 C CA . GLU A 1 85 ? 3.454 5.998 -11.604 1.00 81.00 85 GLU A CA 1
ATOM 676 C C . GLU A 1 85 ? 3.692 4.584 -12.168 1.00 81.00 85 GLU A C 1
ATOM 678 O O . GLU A 1 85 ? 2.741 3.869 -12.493 1.00 81.00 85 GLU A O 1
ATOM 683 N N . ARG A 1 86 ? 4.944 4.112 -12.205 1.00 79.94 86 ARG A N 1
ATOM 684 C CA . ARG A 1 86 ? 5.294 2.809 -12.760 1.00 79.94 86 ARG A CA 1
ATOM 685 C C . ARG A 1 86 ? 4.801 1.685 -11.859 1.00 79.94 86 ARG A C 1
ATOM 687 O O . ARG A 1 86 ? 4.809 1.770 -10.630 1.00 79.94 86 ARG A O 1
ATOM 694 N N . THR A 1 87 ? 4.385 0.599 -12.493 1.00 72.81 87 THR A N 1
ATOM 695 C CA . THR A 1 87 ? 4.013 -0.656 -11.829 1.00 72.81 87 THR A CA 1
ATOM 696 C C . THR A 1 87 ? 5.241 -1.492 -11.478 1.00 72.81 87 THR A C 1
ATOM 698 O O . THR A 1 87 ? 5.197 -2.253 -10.516 1.00 72.81 87 THR A O 1
ATOM 701 N N . MET A 1 88 ? 6.337 -1.294 -12.215 1.00 75.12 88 MET A N 1
ATOM 702 C CA . MET A 1 88 ? 7.620 -1.977 -12.066 1.00 75.12 88 MET A CA 1
ATOM 703 C C . MET A 1 88 ? 8.776 -0.966 -12.059 1.00 75.12 88 MET A C 1
ATOM 705 O O . MET A 1 88 ? 8.652 0.106 -12.662 1.00 75.12 88 MET A O 1
ATOM 709 N N . PRO A 1 89 ? 9.914 -1.286 -11.418 1.00 75.81 89 PRO A N 1
ATOM 710 C CA . PRO A 1 89 ? 11.131 -0.495 -11.550 1.00 75.81 89 PRO A CA 1
ATOM 711 C C . PRO A 1 89 ? 11.526 -0.297 -13.017 1.00 75.81 89 PRO A C 1
ATOM 713 O O . PRO A 1 89 ? 11.283 -1.155 -13.867 1.00 75.81 89 PRO A O 1
ATOM 716 N N . ALA A 1 90 ? 12.161 0.837 -13.312 1.00 80.19 90 ALA A N 1
ATOM 717 C CA . ALA A 1 90 ? 12.680 1.111 -14.646 1.00 80.19 90 ALA A CA 1
ATOM 718 C C . ALA A 1 90 ? 13.687 0.040 -15.086 1.00 80.19 90 ALA A C 1
ATOM 720 O O . ALA A 1 90 ? 14.615 -0.262 -14.339 1.00 80.19 90 ALA A O 1
ATOM 721 N N . GLY A 1 91 ? 13.512 -0.512 -16.291 1.00 81.44 91 GLY A N 1
ATOM 722 C CA . GLY A 1 91 ? 14.381 -1.571 -16.816 1.00 81.44 91 GLY A CA 1
ATOM 723 C C . GLY A 1 91 ? 14.062 -2.972 -16.282 1.00 81.44 91 GLY A C 1
ATOM 724 O O . GLY A 1 91 ? 14.795 -3.914 -16.575 1.00 81.44 91 GLY A O 1
ATOM 725 N N . MET A 1 92 ? 12.991 -3.116 -15.495 1.00 77.81 92 MET A N 1
ATOM 726 C CA . MET A 1 92 ? 12.464 -4.396 -15.012 1.00 77.81 92 MET A CA 1
ATOM 727 C C . MET A 1 92 ? 11.045 -4.639 -15.552 1.00 77.81 92 MET A C 1
ATOM 729 O O . MET A 1 92 ? 10.193 -5.230 -14.889 1.00 77.81 92 MET A O 1
ATOM 733 N N . GLU A 1 93 ? 10.751 -4.143 -16.753 1.00 77.88 93 GLU A N 1
ATOM 734 C CA . GLU A 1 93 ? 9.471 -4.377 -17.404 1.00 77.88 93 GLU A CA 1
ATOM 735 C C . GLU A 1 93 ? 9.301 -5.873 -17.709 1.00 77.88 93 GLU A C 1
ATOM 737 O O . GLU A 1 93 ? 10.133 -6.508 -18.358 1.00 77.88 93 GLU A O 1
ATOM 742 N N . ILE A 1 94 ? 8.195 -6.446 -17.242 1.00 70.81 94 ILE A N 1
ATOM 743 C CA . ILE A 1 94 ? 7.853 -7.842 -17.504 1.00 70.81 94 ILE A CA 1
ATOM 744 C C . ILE A 1 94 ? 7.007 -7.889 -18.782 1.00 70.81 94 ILE A C 1
ATOM 746 O O . ILE A 1 94 ? 6.038 -7.130 -18.887 1.00 70.81 94 ILE A O 1
ATOM 750 N N . PRO A 1 95 ? 7.302 -8.777 -19.750 1.00 78.19 95 PRO A N 1
ATOM 751 C CA . PRO A 1 95 ? 6.425 -8.968 -20.900 1.00 78.19 95 PRO A CA 1
ATOM 752 C C . PRO A 1 95 ? 5.000 -9.317 -20.452 1.00 78.19 95 PRO A C 1
ATOM 754 O O . PRO A 1 95 ? 4.819 -10.136 -19.553 1.00 78.19 95 PRO A O 1
ATOM 757 N N . ASN A 1 96 ? 3.980 -8.750 -21.105 1.00 73.69 96 ASN A N 1
ATOM 758 C CA . ASN A 1 96 ? 2.576 -8.837 -20.665 1.00 73.69 96 ASN A CA 1
ATOM 759 C C . ASN A 1 96 ? 2.091 -10.260 -20.320 1.00 73.69 96 ASN A C 1
ATOM 761 O O . ASN A 1 96 ? 1.278 -10.433 -19.417 1.00 73.69 96 ASN A O 1
ATOM 765 N N . HIS A 1 97 ? 2.587 -11.283 -21.019 1.00 77.06 97 HIS A N 1
ATOM 766 C CA . HIS A 1 97 ? 2.203 -12.683 -20.809 1.00 77.06 97 HIS A CA 1
ATOM 767 C C . HIS A 1 97 ? 2.795 -13.319 -19.537 1.00 77.06 97 HIS A C 1
ATOM 769 O O . HIS A 1 97 ? 2.277 -14.332 -19.077 1.00 77.06 97 HIS A O 1
ATOM 775 N N . TYR A 1 98 ? 3.834 -12.729 -18.941 1.00 71.56 98 TYR A N 1
ATOM 776 C CA . TYR A 1 98 ? 4.442 -13.197 -17.688 1.00 71.56 98 TYR A CA 1
ATOM 777 C C . TYR A 1 98 ? 3.913 -12.479 -16.445 1.00 71.56 98 TYR A C 1
ATOM 779 O O . TYR A 1 98 ? 4.205 -12.898 -15.327 1.00 71.56 98 TYR A O 1
ATOM 787 N N . LEU A 1 99 ? 3.115 -11.424 -16.621 1.00 70.25 99 LEU A N 1
ATOM 788 C CA . LEU A 1 99 ? 2.646 -10.575 -15.530 1.00 70.25 99 LEU A CA 1
ATOM 789 C C . LEU A 1 99 ? 1.922 -11.358 -14.427 1.00 70.25 99 LEU A C 1
ATOM 791 O O . LEU A 1 99 ? 2.134 -11.099 -13.247 1.00 70.25 99 LEU A O 1
ATOM 795 N N . ALA A 1 100 ? 1.102 -12.338 -14.813 1.00 64.62 100 ALA A N 1
ATOM 796 C CA . ALA A 1 100 ? 0.379 -13.174 -13.866 1.00 64.62 100 ALA A CA 1
ATOM 797 C C .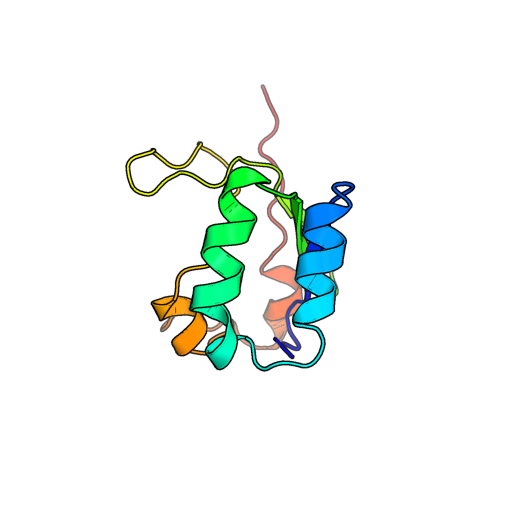 ALA A 1 100 ? 1.348 -13.910 -12.918 1.00 64.62 100 ALA A C 1
ATOM 799 O O . ALA A 1 100 ? 1.142 -13.891 -11.710 1.00 64.62 100 ALA A O 1
ATOM 800 N N . GLY A 1 101 ? 2.430 -14.497 -13.444 1.00 62.94 101 GLY A N 1
ATOM 801 C CA . GLY A 1 101 ? 3.377 -15.325 -12.683 1.00 62.94 101 GLY A CA 1
ATOM 802 C C . GLY A 1 101 ? 4.421 -14.560 -11.863 1.00 62.94 101 GLY A C 1
ATOM 803 O O . GLY A 1 101 ? 5.051 -15.148 -10.991 1.00 62.94 101 GLY A O 1
ATOM 804 N N . ALA A 1 102 ? 4.608 -13.262 -12.103 1.00 60.94 102 ALA A N 1
ATOM 805 C CA . ALA A 1 102 ? 5.762 -12.500 -11.608 1.00 60.94 102 ALA A CA 1
ATOM 806 C C . ALA A 1 102 ? 5.754 -12.144 -10.107 1.00 60.94 102 ALA A C 1
ATOM 808 O O . ALA A 1 102 ? 6.631 -11.438 -9.620 1.00 60.94 102 ALA A O 1
ATOM 809 N N . ILE A 1 103 ? 4.756 -12.614 -9.372 1.00 57.03 103 ILE A N 1
ATOM 810 C CA . ILE A 1 103 ? 4.482 -12.243 -7.975 1.00 57.03 103 ILE A CA 1
ATOM 811 C C . ILE A 1 103 ? 4.223 -13.460 -7.079 1.00 57.03 103 ILE A C 1
ATOM 813 O O . ILE A 1 103 ? 3.839 -13.317 -5.918 1.00 57.03 103 ILE A O 1
ATOM 817 N N . PHE A 1 104 ? 4.423 -14.665 -7.609 1.00 52.97 104 PHE A 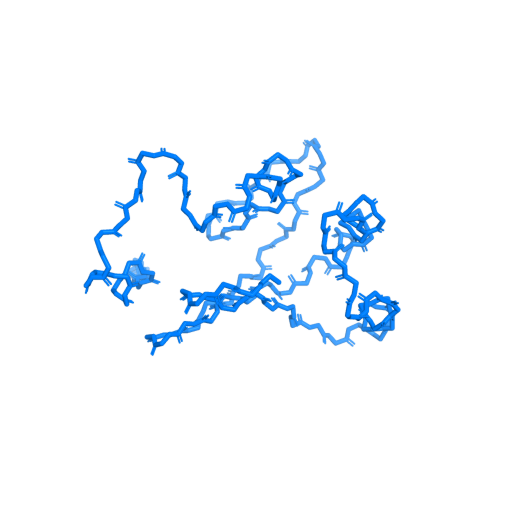N 1
ATOM 818 C CA . PHE A 1 104 ? 4.440 -15.868 -6.797 1.00 52.97 104 PHE A CA 1
ATOM 819 C C . PHE A 1 104 ? 5.842 -16.036 -6.205 1.00 52.97 104 PHE A C 1
ATOM 821 O O . PHE A 1 104 ? 6.781 -16.388 -6.917 1.00 52.97 104 PHE A O 1
ATOM 828 N N . TYR A 1 105 ? 5.988 -15.760 -4.908 1.00 56.84 105 TYR A N 1
ATOM 829 C CA . TYR A 1 105 ? 7.217 -16.036 -4.166 1.00 56.84 105 TYR A CA 1
ATOM 830 C C . TYR A 1 105 ? 6.931 -17.156 -3.157 1.00 56.84 105 TYR A C 1
ATOM 832 O O . TYR A 1 105 ? 6.350 -16.879 -2.104 1.00 56.84 105 TYR A O 1
ATOM 840 N N . PRO A 1 106 ? 7.251 -18.426 -3.468 1.00 51.59 106 PRO A N 1
ATOM 841 C CA . PRO A 1 106 ? 7.107 -19.495 -2.492 1.00 51.59 106 PRO A CA 1
ATOM 842 C C . PRO A 1 106 ? 8.056 -19.224 -1.317 1.00 51.59 106 PRO A C 1
ATOM 844 O O . PRO A 1 106 ? 9.207 -18.827 -1.509 1.00 51.59 106 PRO A O 1
ATOM 847 N N . HIS A 1 107 ? 7.554 -19.389 -0.095 1.00 49.81 107 HIS A N 1
ATOM 848 C CA . HIS A 1 107 ? 8.367 -19.267 1.113 1.00 49.81 107 HIS A CA 1
ATOM 849 C C . HIS A 1 107 ? 9.464 -20.349 1.082 1.00 49.81 107 HIS A C 1
ATOM 851 O O . HIS A 1 107 ? 9.149 -21.484 0.715 1.00 49.81 107 HIS A O 1
ATOM 857 N N . PRO A 1 108 ? 10.730 -20.057 1.439 1.00 46.47 108 PRO A N 1
ATOM 858 C CA . PRO A 1 108 ? 11.696 -21.124 1.677 1.00 46.47 108 PRO A CA 1
ATOM 859 C C . PRO A 1 108 ? 11.183 -22.002 2.827 1.00 46.47 108 PRO A C 1
ATOM 861 O O . PRO A 1 108 ? 10.692 -21.467 3.824 1.00 46.47 108 PRO A O 1
ATOM 864 N N . GLU A 1 109 ? 11.247 -23.327 2.677 1.00 50.28 109 GLU A N 1
ATOM 865 C CA . GLU A 1 109 ? 10.934 -24.245 3.777 1.00 50.28 109 GLU A CA 1
ATOM 866 C C . GLU A 1 109 ? 11.867 -23.941 4.958 1.00 50.28 109 GLU A C 1
ATOM 868 O O . GLU A 1 109 ? 13.083 -23.830 4.783 1.00 50.28 109 GLU A O 1
ATOM 873 N N . GLU A 1 110 ? 11.299 -23.759 6.150 1.00 49.62 110 GLU A N 1
ATOM 874 C CA . GLU A 1 110 ? 12.082 -23.730 7.384 1.00 49.62 110 GLU A CA 1
ATOM 875 C C . GLU A 1 110 ? 12.583 -25.160 7.642 1.00 49.62 110 GLU A C 1
ATOM 877 O O . GLU A 1 110 ? 11.789 -26.052 7.942 1.00 49.62 110 GLU A O 1
ATOM 882 N N . THR A 1 111 ? 13.885 -25.385 7.441 1.00 47.91 111 THR A N 1
ATOM 883 C CA . THR A 1 111 ? 14.603 -26.617 7.826 1.00 47.91 111 THR A CA 1
ATOM 884 C C . THR A 1 111 ? 14.789 -26.727 9.326 1.00 47.91 111 THR A C 1
ATOM 886 O O . THR A 1 111 ? 15.173 -25.691 9.919 1.00 47.91 111 THR A O 1
#